Protein AF-A0A1N6VEC9-F1 (afdb_monomer)

Secondary structure (DSSP, 8-state):
-----PPPHHHHHHHHHHHHHHHHHHHHHHHHHHHHHHH-GGGHHHHHHHHHS-TTHHHHHHTT----HHHHHHHHHHHHHHHTT-

Structure (mmCIF, N/CA/C/O backbone):
data_AF-A0A1N6VEC9-F1
#
_entry.id   AF-A0A1N6VEC9-F1
#
loop_
_atom_site.group_PDB
_atom_site.id
_atom_site.type_symbol
_atom_site.label_atom_id
_atom_site.label_alt_id
_atom_site.label_comp_id
_atom_site.label_asym_id
_atom_site.label_entity_id
_atom_site.label_seq_id
_atom_site.pdbx_PDB_ins_code
_atom_site.Cartn_x
_atom_site.Cartn_y
_atom_site.Cartn_z
_atom_site.occupancy
_atom_site.B_iso_or_equiv
_atom_site.auth_seq_id
_atom_site.auth_comp_id
_atom_site.auth_asym_id
_atom_site.auth_atom_id
_atom_site.pdbx_PDB_model_num
ATOM 1 N N . MET A 1 1 ? -43.810 2.640 26.340 1.00 41.50 1 MET A N 1
ATOM 2 C CA . MET A 1 1 ? -42.696 3.616 26.375 1.00 41.50 1 MET A CA 1
ATOM 3 C C . MET A 1 1 ? -41.406 2.899 25.976 1.00 41.50 1 MET A C 1
ATOM 5 O O . MET A 1 1 ? -40.936 2.062 26.735 1.00 41.50 1 MET A O 1
ATOM 9 N N . ALA A 1 2 ? -40.883 3.137 24.769 1.00 49.38 2 ALA A N 1
ATOM 10 C CA . ALA A 1 2 ? -39.678 2.472 24.263 1.00 49.38 2 ALA A CA 1
ATOM 11 C C . ALA A 1 2 ? -38.421 3.218 24.743 1.00 49.38 2 ALA A C 1
ATOM 13 O O . ALA A 1 2 ? -38.159 4.340 24.313 1.00 49.38 2 ALA A O 1
ATOM 14 N N . ARG A 1 3 ? -37.646 2.619 25.657 1.00 55.03 3 ARG A N 1
ATOM 15 C CA . ARG A 1 3 ? -36.338 3.156 26.065 1.00 55.03 3 ARG A CA 1
ATOM 16 C C . ARG A 1 3 ? -35.364 3.003 24.892 1.00 55.03 3 ARG A C 1
ATOM 18 O O . ARG A 1 3 ? -34.930 1.890 24.602 1.00 55.03 3 ARG A O 1
ATOM 25 N N . LYS A 1 4 ? -35.020 4.111 24.223 1.00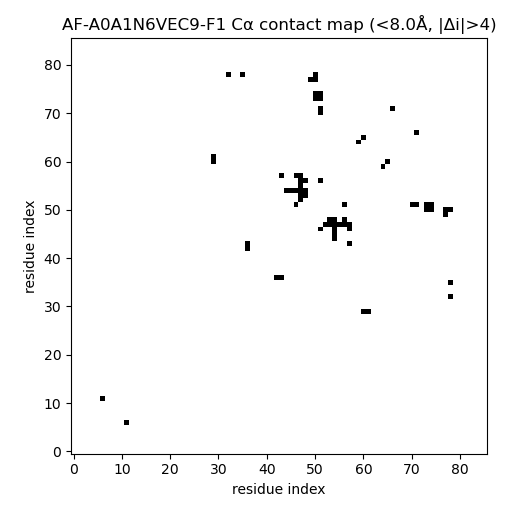 58.81 4 LYS A N 1
ATOM 26 C CA . LYS A 1 4 ? -33.847 4.189 23.335 1.00 58.81 4 LYS A CA 1
ATOM 27 C C . LYS A 1 4 ? -32.632 3.749 24.159 1.00 58.81 4 LYS A C 1
ATOM 29 O O . LYS A 1 4 ? -32.252 4.443 25.097 1.00 58.81 4 LYS A O 1
ATOM 34 N N . ARG A 1 5 ? -32.068 2.575 23.854 1.00 58.03 5 ARG A N 1
ATOM 35 C CA . ARG A 1 5 ? -30.796 2.115 24.425 1.00 58.03 5 ARG A CA 1
ATOM 36 C C . ARG A 1 5 ? -29.710 3.055 23.913 1.00 58.03 5 ARG A C 1
ATOM 38 O O . ARG A 1 5 ? -29.251 2.907 22.786 1.00 58.03 5 ARG A O 1
ATOM 45 N N . ILE A 1 6 ? -29.373 4.063 24.710 1.00 61.91 6 ILE A N 1
ATOM 46 C CA . ILE A 1 6 ? -28.181 4.877 24.490 1.00 61.91 6 ILE A CA 1
ATOM 47 C C . ILE A 1 6 ? -27.000 3.903 24.626 1.00 61.91 6 ILE A C 1
ATOM 49 O O . ILE A 1 6 ? -26.952 3.187 25.630 1.00 61.91 6 ILE A O 1
ATOM 53 N N . PRO A 1 7 ? -26.123 3.771 23.616 1.00 57.56 7 PRO A N 1
ATOM 54 C CA . PRO A 1 7 ? -24.950 2.921 23.742 1.00 57.56 7 PRO A CA 1
ATOM 55 C C . PRO A 1 7 ? -24.123 3.400 24.935 1.00 57.56 7 PRO A C 1
ATOM 57 O O . PRO A 1 7 ? -23.871 4.595 25.082 1.00 57.56 7 PRO A O 1
ATOM 60 N N . ASP A 1 8 ? -23.771 2.454 25.801 1.00 74.44 8 ASP A N 1
ATOM 61 C CA . ASP A 1 8 ? -22.955 2.694 26.984 1.00 74.44 8 ASP A CA 1
ATOM 62 C C . ASP A 1 8 ? -21.654 3.419 26.599 1.00 74.44 8 ASP A C 1
ATOM 64 O O . ASP A 1 8 ? -21.054 3.123 25.559 1.00 74.44 8 ASP A O 1
ATOM 68 N N . VAL A 1 9 ? -21.235 4.392 27.411 1.00 71.56 9 VAL A N 1
ATOM 69 C CA . VAL A 1 9 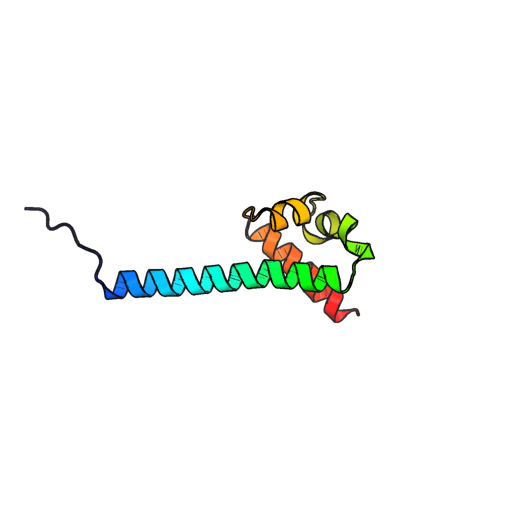? -20.062 5.234 27.123 1.00 71.56 9 VAL A CA 1
ATOM 70 C C . VAL A 1 9 ? -18.796 4.382 26.963 1.00 71.56 9 VAL A C 1
ATOM 72 O O . VAL A 1 9 ? -17.965 4.703 26.112 1.00 71.56 9 VAL A O 1
ATOM 75 N N . ALA A 1 10 ? -18.680 3.258 27.681 1.00 70.88 10 ALA A N 1
ATOM 76 C CA . ALA A 1 10 ? -17.568 2.321 27.521 1.00 70.88 10 ALA A CA 1
ATOM 77 C C . ALA A 1 10 ? -17.558 1.683 26.123 1.00 70.88 10 ALA A C 1
ATOM 79 O O . ALA A 1 10 ? -16.516 1.620 25.475 1.00 70.88 10 ALA A O 1
ATOM 80 N N . ARG A 1 11 ? -18.735 1.325 25.596 1.00 71.06 11 ARG A N 1
ATOM 81 C CA . ARG A 1 11 ? -18.870 0.733 24.258 1.00 71.06 11 ARG A CA 1
ATOM 82 C C . ARG A 1 11 ? -18.484 1.711 23.148 1.00 71.06 11 ARG A C 1
ATOM 84 O O . ARG A 1 11 ? -17.893 1.309 22.152 1.00 71.06 11 ARG A O 1
ATOM 91 N N . LEU A 1 12 ? -18.801 2.998 23.304 1.00 71.94 12 LEU A N 1
ATOM 92 C CA . LEU A 1 12 ? -18.349 4.035 22.367 1.00 71.94 12 LEU A CA 1
ATOM 93 C C . LEU A 1 12 ? -16.829 4.234 22.434 1.00 71.94 12 LEU A C 1
ATOM 95 O O . LEU A 1 12 ? -16.207 4.496 21.407 1.00 71.94 12 LEU A O 1
ATOM 99 N N . HIS A 1 13 ? -16.228 4.097 23.616 1.00 69.25 13 HIS A N 1
ATOM 100 C CA . HIS A 1 13 ? -14.783 4.202 23.800 1.00 69.25 13 HIS A CA 1
ATOM 101 C C . HIS A 1 13 ? -14.028 3.024 23.161 1.00 69.25 13 HIS A C 1
ATOM 103 O O . HIS A 1 13 ? -13.051 3.251 22.452 1.00 69.25 13 HIS A O 1
ATOM 109 N N . GLU A 1 14 ? -14.522 1.791 23.320 1.00 69.44 14 GLU A N 1
ATOM 110 C CA . GLU A 1 14 ? -13.979 0.600 22.645 1.00 69.44 14 GLU A CA 1
ATOM 111 C C . GLU A 1 14 ? -14.056 0.716 21.118 1.00 69.44 14 GLU A C 1
ATOM 113 O O . GLU A 1 14 ? -13.073 0.457 20.430 1.00 69.44 14 GLU A O 1
ATOM 118 N N . ILE A 1 15 ? -15.191 1.175 20.575 1.00 74.50 15 ILE A N 1
ATOM 119 C CA . ILE A 1 15 ? -15.340 1.392 19.126 1.00 74.50 15 ILE A CA 1
ATOM 120 C C . ILE A 1 15 ? -14.339 2.445 18.629 1.00 74.50 15 ILE A C 1
ATOM 122 O O . ILE A 1 15 ? -13.773 2.294 17.548 1.00 74.50 15 ILE A O 1
ATOM 126 N N . ARG A 1 16 ? -14.089 3.506 19.410 1.00 69.12 16 ARG A N 1
ATOM 127 C CA . ARG A 1 16 ? -13.098 4.537 19.062 1.00 69.12 16 ARG A CA 1
ATOM 128 C C . ARG A 1 16 ? -11.664 4.017 19.124 1.00 69.12 16 ARG A C 1
ATOM 130 O O . ARG A 1 16 ? -10.883 4.386 18.253 1.00 69.12 16 ARG A O 1
ATOM 137 N N . GLN A 1 17 ? -11.325 3.176 20.104 1.00 71.44 17 GLN A N 1
ATOM 138 C CA . GLN A 1 17 ? -10.010 2.528 20.172 1.00 71.44 17 GLN A CA 1
ATOM 139 C C . GLN A 1 17 ? -9.800 1.573 18.997 1.00 71.44 17 GLN A C 1
ATOM 141 O O . GLN A 1 17 ? -8.830 1.742 18.268 1.00 71.44 17 GLN A O 1
ATOM 146 N N . GLN A 1 18 ? -10.758 0.685 18.721 1.00 68.50 18 GLN A N 1
ATOM 147 C CA . GLN A 1 18 ? -10.678 -0.226 17.574 1.00 68.50 18 GLN A CA 1
ATOM 148 C C . GLN A 1 18 ? -10.569 0.529 16.246 1.00 68.50 18 GLN A C 1
ATOM 150 O O . GLN A 1 18 ? -9.774 0.160 15.387 1.00 68.50 18 GLN A O 1
ATOM 155 N N . ALA A 1 19 ? -11.324 1.619 16.071 1.00 66.12 19 ALA A N 1
ATOM 156 C CA . ALA A 1 19 ? -11.214 2.455 14.880 1.00 66.12 19 ALA A CA 1
ATOM 157 C C . ALA A 1 19 ? -9.834 3.122 14.768 1.00 66.12 19 ALA A C 1
ATOM 1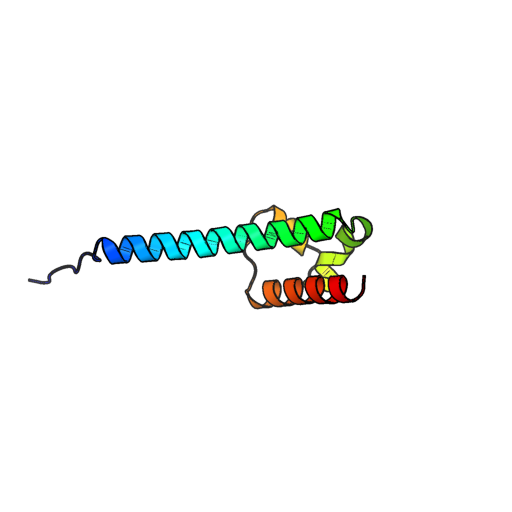59 O O . ALA A 1 19 ? -9.287 3.180 13.671 1.00 66.12 19 ALA A O 1
ATOM 160 N N . ALA A 1 20 ? -9.257 3.594 15.879 1.00 62.88 20 ALA A N 1
ATOM 161 C CA . ALA A 1 20 ? -7.920 4.183 15.900 1.00 62.88 20 ALA A CA 1
ATOM 162 C C . ALA A 1 20 ? -6.827 3.153 15.578 1.00 62.88 20 ALA A C 1
ATOM 164 O O . ALA A 1 20 ? -5.914 3.464 14.820 1.00 62.88 20 ALA A O 1
ATOM 165 N N . GLU A 1 21 ? -6.942 1.925 16.085 1.00 61.25 21 GLU A N 1
ATOM 166 C CA . GLU A 1 21 ? -6.033 0.821 15.758 1.00 61.25 21 GLU A CA 1
ATOM 167 C C . GLU A 1 21 ? -6.146 0.416 14.284 1.00 61.25 21 GLU A C 1
ATOM 169 O O . GLU A 1 21 ? -5.132 0.234 13.613 1.00 61.25 21 GLU A O 1
ATOM 174 N N . MET A 1 22 ? -7.367 0.350 13.740 1.00 60.34 22 MET A N 1
ATOM 175 C CA . MET A 1 22 ? -7.583 0.097 12.312 1.00 60.34 22 MET A CA 1
ATOM 176 C C . MET A 1 22 ? -7.021 1.229 11.438 1.00 60.34 22 MET A C 1
ATOM 178 O O . MET A 1 22 ? -6.391 0.950 10.423 1.00 60.34 22 MET A O 1
ATOM 182 N N . LEU A 1 23 ? -7.196 2.492 11.838 1.00 57.59 23 LEU A N 1
ATOM 183 C CA . LEU A 1 23 ? -6.618 3.662 11.162 1.00 57.59 23 LEU A CA 1
ATOM 184 C C . LEU A 1 23 ? -5.084 3.673 11.234 1.00 57.59 23 LEU A C 1
ATOM 186 O O . LEU A 1 23 ? -4.432 3.966 10.238 1.00 57.59 23 LEU A O 1
ATOM 190 N N . ALA A 1 24 ? -4.496 3.319 12.378 1.00 59.88 24 ALA A N 1
ATOM 191 C CA . ALA A 1 24 ? -3.047 3.210 12.539 1.00 59.88 24 ALA A CA 1
ATOM 192 C C . ALA A 1 24 ? -2.459 2.068 11.695 1.00 59.88 24 ALA A C 1
ATOM 194 O O . ALA A 1 24 ? -1.407 2.233 11.078 1.00 59.88 24 ALA A O 1
ATOM 195 N N . ALA A 1 25 ? -3.155 0.932 11.613 1.00 59.25 25 ALA A N 1
ATOM 196 C CA . ALA A 1 25 ? -2.769 -0.187 10.759 1.00 59.25 25 ALA A CA 1
ATOM 197 C C . ALA A 1 25 ? -2.888 0.147 9.260 1.00 59.25 25 ALA A C 1
ATOM 199 O O . ALA A 1 25 ? -2.073 -0.318 8.468 1.00 59.25 25 ALA A O 1
ATOM 200 N N . LEU A 1 26 ? -3.867 0.972 8.869 1.00 57.78 26 LEU A N 1
ATOM 201 C CA . LEU A 1 26 ? -3.997 1.473 7.496 1.00 57.78 26 LEU A CA 1
ATOM 202 C C . LEU A 1 26 ? -2.890 2.474 7.145 1.00 57.78 26 LEU A C 1
ATOM 204 O O . LEU A 1 26 ? -2.258 2.308 6.107 1.00 57.78 26 LEU A O 1
ATOM 208 N N . ASN A 1 27 ? -2.585 3.427 8.035 1.00 60.06 27 ASN A N 1
ATOM 209 C CA . ASN A 1 27 ? -1.424 4.311 7.867 1.00 60.06 27 ASN A CA 1
ATOM 210 C C . ASN A 1 27 ? -0.125 3.499 7.755 1.00 60.06 27 ASN A C 1
ATOM 212 O O . ASN A 1 27 ? 0.719 3.803 6.927 1.00 60.06 27 ASN A O 1
ATOM 216 N N . SER A 1 28 ? -0.012 2.397 8.504 1.00 72.06 28 SER A N 1
ATOM 217 C CA . SER A 1 28 ? 1.144 1.499 8.419 1.00 72.06 28 SER A CA 1
ATOM 218 C C . SER A 1 28 ? 1.249 0.782 7.070 1.00 72.06 28 SER A C 1
ATOM 220 O O . SER A 1 28 ? 2.353 0.472 6.642 1.00 72.06 28 SER A O 1
ATOM 222 N N . PHE A 1 29 ? 0.137 0.490 6.387 1.00 82.50 29 PHE A N 1
ATOM 223 C CA . PHE A 1 29 ? 0.192 -0.201 5.098 1.00 82.50 29 PHE A CA 1
ATOM 224 C C . PHE A 1 29 ? 0.730 0.709 3.992 1.00 82.50 29 PHE A C 1
ATOM 226 O O . PHE A 1 29 ? 1.641 0.305 3.271 1.00 82.50 29 PHE A O 1
ATOM 233 N N . ASP A 1 30 ? 0.199 1.926 3.879 1.00 86.44 30 ASP A N 1
ATOM 234 C CA . ASP A 1 30 ? 0.668 2.890 2.882 1.00 86.44 30 ASP A CA 1
ATOM 235 C C . ASP A 1 30 ? 2.133 3.272 3.149 1.00 86.44 30 ASP A C 1
ATOM 237 O O . ASP A 1 30 ? 2.929 3.298 2.211 1.00 86.44 30 ASP A O 1
ATOM 241 N N . ASP A 1 31 ? 2.524 3.450 4.419 1.00 85.19 31 ASP A N 1
ATOM 242 C CA . ASP A 1 31 ? 3.925 3.655 4.818 1.00 85.19 31 ASP A CA 1
ATOM 243 C C . ASP A 1 31 ? 4.827 2.475 4.429 1.00 85.19 31 ASP A C 1
ATOM 245 O O . ASP A 1 31 ? 5.919 2.685 3.908 1.00 85.19 31 ASP A O 1
ATOM 249 N N . VAL A 1 32 ? 4.388 1.226 4.630 1.00 86.81 32 VAL A N 1
ATOM 250 C CA . VAL A 1 32 ? 5.161 0.034 4.231 1.00 86.81 32 VAL A CA 1
ATOM 251 C C . VAL A 1 32 ? 5.340 -0.023 2.715 1.00 86.81 32 VAL A C 1
ATOM 253 O O . VAL A 1 32 ? 6.436 -0.323 2.237 1.00 86.81 32 VAL A O 1
ATOM 256 N N . VAL A 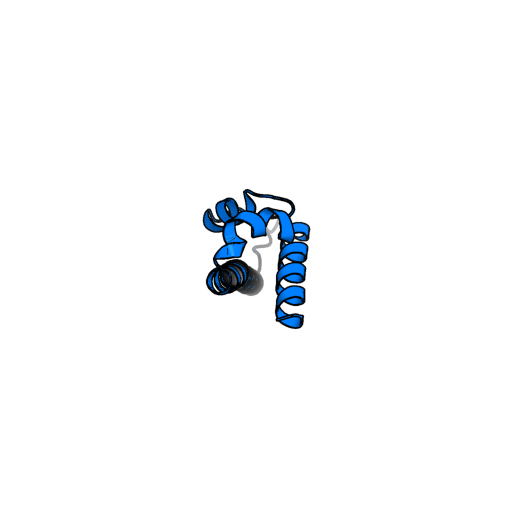1 33 ? 4.292 0.284 1.947 1.00 89.62 33 VAL A N 1
ATOM 257 C CA . VAL A 1 33 ? 4.388 0.337 0.484 1.00 89.62 33 VAL A CA 1
ATOM 258 C C . VAL A 1 33 ? 5.324 1.465 0.048 1.00 89.62 33 VAL A C 1
ATOM 260 O O . VAL A 1 33 ? 6.194 1.232 -0.787 1.00 89.62 33 VAL A O 1
ATOM 263 N N . GLU A 1 34 ? 5.199 2.668 0.608 1.00 90.06 34 GLU A N 1
ATOM 264 C CA . GLU A 1 34 ? 6.077 3.796 0.270 1.00 90.06 34 GLU A CA 1
ATOM 265 C C . GLU A 1 34 ? 7.534 3.534 0.675 1.00 90.06 34 GLU A C 1
ATOM 267 O O . GLU A 1 34 ? 8.437 3.825 -0.107 1.00 90.06 34 GLU A O 1
ATOM 272 N N . ALA A 1 35 ? 7.786 2.919 1.833 1.00 87.81 35 ALA A N 1
ATOM 273 C CA . ALA A 1 35 ? 9.125 2.507 2.247 1.00 87.81 35 ALA A CA 1
ATOM 274 C C . ALA A 1 35 ? 9.724 1.482 1.272 1.00 87.81 35 ALA A C 1
ATOM 276 O O . ALA A 1 35 ? 10.864 1.638 0.833 1.00 87.81 35 ALA A O 1
ATOM 277 N N . TYR A 1 36 ? 8.939 0.480 0.866 1.00 88.88 36 TYR A N 1
ATOM 278 C CA . TYR A 1 36 ? 9.358 -0.505 -0.131 1.00 88.88 36 TYR A CA 1
ATOM 279 C C . TYR A 1 36 ? 9.693 0.149 -1.482 1.00 88.88 36 TYR A C 1
ATOM 281 O O . TYR A 1 36 ? 10.724 -0.157 -2.085 1.00 88.88 36 TYR A O 1
ATOM 289 N N . LEU A 1 37 ? 8.850 1.075 -1.946 1.00 90.69 37 LEU A N 1
ATOM 290 C CA . LEU A 1 37 ? 9.049 1.810 -3.197 1.00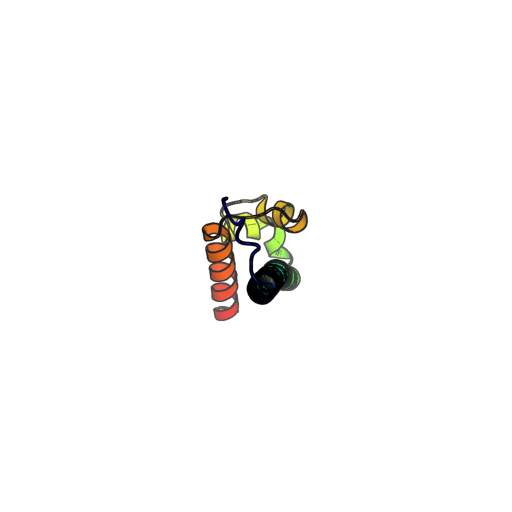 90.69 37 LEU A CA 1
ATOM 291 C C . LEU A 1 37 ? 10.233 2.781 -3.135 1.00 90.69 37 LEU A C 1
ATOM 293 O O . LEU A 1 37 ? 10.915 2.965 -4.139 1.00 90.69 37 LEU A O 1
ATOM 297 N N . SER A 1 38 ? 10.492 3.379 -1.973 1.00 88.31 38 SER A N 1
ATOM 298 C CA . SER A 1 38 ? 11.653 4.242 -1.737 1.00 88.31 38 SER A CA 1
ATOM 299 C C . SER A 1 38 ? 12.964 3.457 -1.837 1.00 88.31 38 SER A C 1
ATOM 301 O O . SER A 1 38 ? 13.930 3.939 -2.427 1.00 88.31 38 SER A O 1
ATOM 303 N N . SER A 1 39 ? 12.980 2.217 -1.336 1.00 85.25 39 SER A N 1
ATOM 304 C CA . SER A 1 39 ? 14.122 1.303 -1.471 1.00 8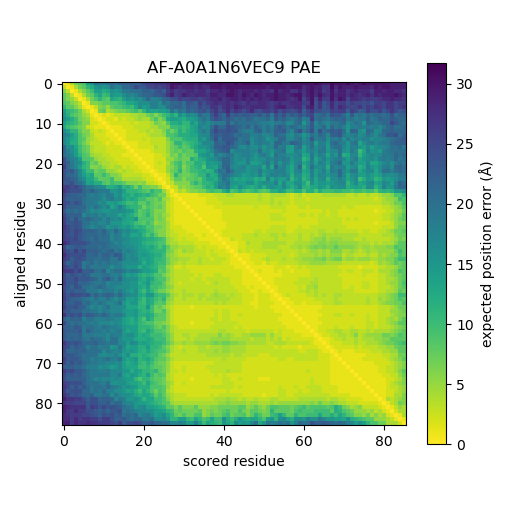5.25 39 SER A CA 1
ATOM 305 C C . SER A 1 39 ? 14.278 0.723 -2.883 1.00 85.25 39 SER A C 1
ATOM 307 O O . SER A 1 39 ? 15.372 0.298 -3.239 1.00 85.25 39 SER A O 1
ATOM 309 N N . ASN A 1 40 ? 13.208 0.714 -3.689 1.00 87.06 40 ASN A N 1
ATOM 310 C CA . ASN A 1 40 ? 13.168 0.126 -5.034 1.00 87.06 40 ASN A CA 1
ATOM 311 C C . ASN A 1 40 ? 12.570 1.103 -6.072 1.00 87.06 40 ASN A C 1
ATOM 313 O O . ASN A 1 40 ? 11.514 0.820 -6.662 1.00 87.06 40 ASN A O 1
ATOM 317 N N . PRO A 1 41 ? 13.199 2.268 -6.311 1.00 86.00 41 PRO A N 1
ATOM 318 C CA . PRO A 1 41 ? 12.621 3.326 -7.139 1.00 86.00 41 PRO A CA 1
ATOM 319 C C . PRO A 1 41 ? 12.365 2.888 -8.589 1.00 86.00 41 PRO A C 1
ATOM 321 O O . PRO A 1 41 ? 11.387 3.314 -9.201 1.00 86.00 41 PRO A O 1
ATOM 324 N N . GLU A 1 42 ? 13.174 1.980 -9.137 1.00 87.19 42 GLU A N 1
ATOM 325 C CA . GLU A 1 42 ? 13.015 1.438 -10.491 1.00 87.19 42 GLU A CA 1
ATOM 326 C C . GLU A 1 42 ? 11.771 0.551 -10.667 1.00 87.19 42 GLU A C 1
ATOM 328 O O . GLU A 1 42 ? 11.392 0.203 -11.792 1.00 87.19 42 GLU A O 1
ATOM 333 N N . ARG A 1 43 ? 11.131 0.159 -9.559 1.00 85.69 43 ARG A N 1
ATOM 334 C CA . ARG A 1 43 ? 9.948 -0.705 -9.559 1.00 85.69 43 ARG A CA 1
ATOM 335 C C . ARG A 1 43 ? 8.645 0.071 -9.452 1.00 85.69 43 ARG A C 1
ATOM 337 O O . ARG A 1 43 ? 7.608 -0.531 -9.717 1.00 85.69 43 ARG A O 1
ATOM 344 N N . ILE A 1 44 ? 8.671 1.368 -9.132 1.00 85.75 44 ILE A N 1
ATOM 345 C CA . ILE A 1 44 ? 7.468 2.196 -8.922 1.00 85.75 44 ILE A CA 1
ATOM 346 C C . ILE A 1 44 ? 6.470 2.049 -10.078 1.00 85.75 44 ILE A C 1
ATOM 348 O O . ILE A 1 44 ? 5.294 1.768 -9.842 1.00 85.75 44 ILE A O 1
ATOM 352 N N . ASP A 1 45 ? 6.944 2.140 -11.324 1.00 85.88 45 ASP A N 1
ATOM 353 C CA . ASP A 1 45 ? 6.092 2.082 -12.520 1.00 85.88 45 ASP A CA 1
ATOM 354 C C . ASP A 1 45 ? 5.426 0.715 -12.739 1.00 85.88 45 ASP A C 1
ATOM 356 O O . ASP A 1 45 ? 4.359 0.617 -13.347 1.00 85.88 45 ASP A O 1
ATOM 360 N N . ARG A 1 46 ? 6.049 -0.367 -12.254 1.00 90.06 46 ARG A N 1
ATOM 361 C CA . ARG A 1 46 ? 5.569 -1.746 -12.449 1.00 90.06 46 ARG A CA 1
ATOM 362 C C . ARG A 1 46 ? 4.942 -2.346 -11.196 1.00 90.06 46 ARG A C 1
ATOM 364 O O . ARG A 1 46 ? 4.212 -3.328 -11.307 1.00 90.06 46 ARG A O 1
ATOM 371 N N . PHE A 1 47 ? 5.170 -1.755 -10.027 1.00 91.50 47 PHE A N 1
ATOM 372 C CA . PHE A 1 47 ? 4.739 -2.275 -8.735 1.00 91.50 47 PHE A CA 1
ATOM 373 C C . PHE A 1 47 ? 3.236 -2.507 -8.688 1.00 91.50 47 PHE A C 1
ATOM 375 O O . PHE A 1 47 ? 2.793 -3.591 -8.328 1.00 91.50 47 PHE A O 1
ATOM 382 N N . GLY A 1 48 ? 2.444 -1.524 -9.121 1.00 90.75 48 GLY A N 1
ATOM 383 C CA . GLY A 1 48 ? 0.993 -1.668 -9.133 1.00 90.75 48 GLY A CA 1
ATOM 384 C C . GLY A 1 48 ? 0.530 -2.867 -9.967 1.00 90.75 48 GLY A C 1
ATOM 385 O O . GLY A 1 48 ? -0.343 -3.627 -9.542 1.00 90.75 48 GLY A O 1
ATOM 386 N N . MET A 1 49 ? 1.158 -3.085 -11.124 1.00 93.62 49 MET A N 1
ATOM 387 C CA . MET A 1 49 ? 0.865 -4.239 -11.972 1.00 93.62 49 MET A CA 1
ATOM 388 C C . MET A 1 49 ? 1.285 -5.554 -11.300 1.00 93.62 49 MET A C 1
ATOM 390 O O . MET A 1 49 ? 0.500 -6.492 -11.259 1.00 93.62 49 MET A O 1
ATOM 394 N N . MET A 1 50 ? 2.486 -5.623 -10.723 1.00 90.44 50 MET A N 1
ATOM 395 C CA . MET A 1 50 ? 3.019 -6.860 -10.134 1.00 90.44 50 MET A CA 1
ATOM 396 C C . MET A 1 50 ? 2.342 -7.243 -8.808 1.00 90.44 50 MET A C 1
ATOM 398 O O . MET A 1 50 ? 2.036 -8.411 -8.581 1.00 90.44 50 MET A O 1
ATOM 402 N N . ALA A 1 51 ? 2.087 -6.265 -7.939 1.00 91.75 51 ALA A N 1
ATOM 403 C CA . ALA A 1 51 ? 1.604 -6.480 -6.577 1.00 91.75 51 ALA A CA 1
ATOM 404 C C . ALA A 1 51 ? 0.067 -6.492 -6.478 1.00 91.75 51 ALA A C 1
ATOM 406 O O . ALA A 1 51 ? -0.504 -7.205 -5.650 1.00 91.75 51 ALA A O 1
ATOM 407 N N . ALA A 1 52 ? -0.623 -5.714 -7.321 1.00 91.12 52 ALA A N 1
ATOM 408 C CA . ALA A 1 52 ? -2.072 -5.512 -7.244 1.00 91.12 52 ALA A CA 1
ATOM 409 C C . ALA A 1 52 ? -2.839 -5.875 -8.529 1.00 91.12 52 ALA A C 1
ATOM 411 O O . ALA A 1 52 ? -4.076 -5.816 -8.511 1.00 91.12 52 ALA A O 1
ATOM 412 N N . ASP A 1 53 ? -2.145 -6.260 -9.610 1.00 90.94 53 ASP A N 1
ATOM 413 C CA . ASP A 1 53 ? -2.708 -6.404 -10.965 1.00 90.94 53 ASP A CA 1
ATOM 414 C C . ASP A 1 53 ? -3.374 -5.102 -11.453 1.00 90.94 53 ASP A C 1
ATOM 416 O O . ASP A 1 53 ? -4.424 -5.093 -12.097 1.00 90.94 53 ASP A O 1
ATOM 420 N N . ARG A 1 54 ? -2.812 -3.955 -11.043 1.00 89.25 54 ARG A N 1
ATOM 421 C CA . ARG A 1 54 ? -3.358 -2.621 -11.317 1.00 89.25 54 ARG A CA 1
ATOM 422 C C . ARG A 1 54 ? -2.266 -1.568 -11.494 1.00 89.25 54 ARG A C 1
ATOM 424 O O . ARG A 1 54 ? -1.691 -1.138 -10.495 1.00 89.25 54 ARG A O 1
ATOM 431 N N . PRO A 1 55 ? -2.025 -1.056 -12.711 1.00 89.56 55 PRO A N 1
ATOM 432 C CA . PRO A 1 55 ? -0.976 -0.060 -12.938 1.00 89.56 55 PRO A CA 1
ATOM 433 C C . PRO A 1 55 ? -1.228 1.260 -12.189 1.00 89.56 55 PRO A C 1
ATOM 435 O O . PRO A 1 55 ? -0.293 1.951 -11.809 1.00 89.56 55 PRO A O 1
ATOM 438 N N . ASP A 1 56 ? -2.487 1.596 -11.908 1.00 91.19 56 ASP A N 1
ATOM 439 C CA . ASP A 1 56 ? -2.892 2.811 -11.199 1.00 91.19 56 ASP A CA 1
ATOM 440 C C . ASP A 1 56 ? -2.945 2.656 -9.666 1.00 91.19 56 ASP A C 1
ATOM 442 O O . ASP A 1 56 ? -3.384 3.576 -8.973 1.00 91.19 56 ASP A O 1
ATOM 446 N N . PHE A 1 57 ? -2.500 1.516 -9.120 1.00 92.19 57 PHE A N 1
ATOM 447 C CA . PHE A 1 57 ? -2.541 1.227 -7.683 1.00 92.19 57 PHE A CA 1
ATOM 448 C C . PHE A 1 57 ? -1.831 2.295 -6.842 1.00 92.19 57 PHE A C 1
ATOM 450 O O . PHE A 1 57 ? -2.465 2.902 -5.985 1.00 92.19 57 PHE A O 1
ATOM 457 N N . VAL A 1 58 ? -0.553 2.577 -7.119 1.00 90.94 58 VAL A N 1
ATOM 458 C CA . VAL A 1 58 ? 0.258 3.524 -6.326 1.00 90.94 58 VAL A CA 1
ATOM 459 C C . VAL A 1 58 ? -0.351 4.927 -6.357 1.00 90.94 58 VAL A C 1
ATOM 461 O O . VAL A 1 58 ? -0.470 5.592 -5.333 1.00 90.94 58 VAL A O 1
ATOM 464 N N . HIS A 1 59 ? -0.823 5.364 -7.527 1.00 91.56 59 HIS A N 1
ATOM 465 C CA . HIS A 1 59 ? -1.487 6.662 -7.674 1.00 91.56 59 HIS A CA 1
ATOM 466 C C . HIS A 1 59 ? -2.784 6.755 -6.867 1.00 91.56 59 HIS A C 1
ATOM 468 O O . HIS A 1 59 ? -3.073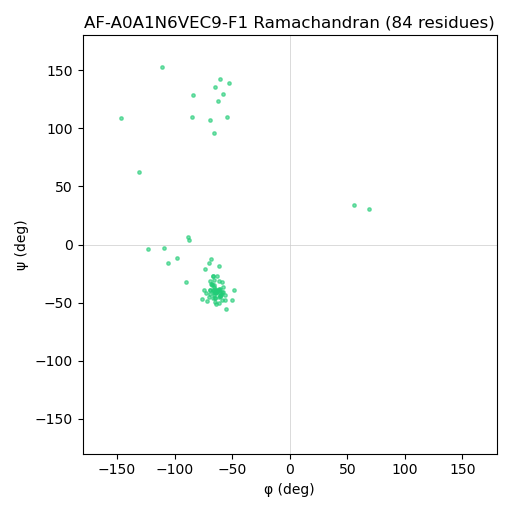 7.788 -6.267 1.00 91.56 59 HIS A O 1
ATOM 474 N N . ARG A 1 60 ? -3.582 5.683 -6.843 1.00 91.19 60 ARG A N 1
ATOM 475 C CA . ARG A 1 60 ? -4.813 5.614 -6.043 1.00 91.19 60 ARG A CA 1
ATOM 476 C C . ARG A 1 60 ? -4.521 5.572 -4.546 1.00 91.19 60 ARG A C 1
ATOM 478 O O . ARG A 1 60 ? -5.215 6.247 -3.793 1.00 91.19 60 ARG A O 1
ATOM 485 N N . MET A 1 61 ? -3.482 4.847 -4.148 1.00 90.81 61 MET A N 1
ATOM 486 C CA . MET A 1 61 ? -3.026 4.743 -2.764 1.00 90.81 61 MET A CA 1
ATOM 487 C C . MET A 1 61 ? -2.602 6.112 -2.237 1.00 90.81 61 MET A C 1
ATOM 489 O O . MET A 1 61 ? -3.170 6.596 -1.268 1.00 90.81 61 MET A O 1
ATOM 493 N N . ARG A 1 62 ? -1.746 6.831 -2.974 1.00 89.75 62 ARG A N 1
ATOM 494 C CA . ARG A 1 62 ? -1.324 8.206 -2.640 1.00 89.75 62 ARG A CA 1
ATOM 495 C C . ARG A 1 62 ? -2.464 9.226 -2.605 1.00 89.75 62 ARG A C 1
ATOM 497 O O . ARG A 1 62 ? -2.319 10.300 -2.030 1.00 89.75 62 ARG A O 1
ATOM 504 N N . LYS A 1 63 ? -3.604 8.914 -3.227 1.00 89.75 63 LYS A N 1
ATOM 505 C CA . LYS A 1 63 ? -4.838 9.711 -3.147 1.00 89.75 63 LYS A CA 1
ATOM 506 C C . LYS A 1 63 ? -5.736 9.335 -1.961 1.00 89.75 63 LYS A C 1
ATOM 508 O O . LYS A 1 63 ? -6.831 9.885 -1.863 1.00 89.75 63 LYS A O 1
ATOM 513 N N . GLY A 1 64 ? -5.308 8.413 -1.099 1.00 87.12 64 GLY A N 1
ATOM 514 C CA . GLY A 1 64 ? -6.080 7.914 0.039 1.00 87.12 64 GLY A CA 1
ATOM 515 C C . GLY A 1 64 ? -7.291 7.083 -0.379 1.00 87.12 64 GLY A C 1
ATOM 516 O O . GLY A 1 64 ? -8.331 7.132 0.272 1.00 87.12 64 GLY A O 1
ATOM 517 N N . GLN A 1 65 ? -7.216 6.393 -1.521 1.00 87.38 65 GLN A N 1
ATOM 518 C CA . GLN A 1 65 ? -8.337 5.602 -2.012 1.00 87.38 65 GLN A CA 1
ATOM 519 C C . GLN A 1 65 ? -8.351 4.215 -1.362 1.00 87.38 65 GLN A C 1
ATOM 521 O O . GLN A 1 65 ? -7.365 3.488 -1.417 1.00 87.38 65 GLN A O 1
ATOM 526 N N . ASP A 1 66 ? -9.501 3.824 -0.817 1.00 84.19 66 ASP A N 1
ATOM 527 C CA . ASP A 1 66 ? -9.679 2.507 -0.212 1.00 84.19 66 ASP A CA 1
ATOM 528 C C . ASP A 1 66 ? -9.551 1.365 -1.230 1.00 84.19 66 ASP A C 1
ATOM 530 O O . ASP A 1 66 ? -10.152 1.375 -2.315 1.00 84.19 66 ASP A O 1
ATOM 534 N N . PHE A 1 67 ? -8.824 0.318 -0.839 1.00 87.12 67 PHE A N 1
ATOM 535 C CA . PHE A 1 67 ? -8.691 -0.910 -1.612 1.00 87.12 67 PHE A CA 1
ATOM 536 C C . PHE A 1 67 ? -9.402 -2.073 -0.935 1.00 87.12 67 PHE A C 1
ATOM 538 O O . PHE A 1 67 ? -9.523 -2.169 0.284 1.00 87.12 67 PHE A O 1
ATOM 545 N N . ARG A 1 68 ? -9.836 -3.041 -1.747 1.00 89.94 68 ARG A N 1
ATOM 546 C CA . ARG A 1 68 ? -10.366 -4.296 -1.212 1.00 89.94 68 ARG A CA 1
ATOM 547 C C . ARG A 1 68 ? -9.289 -5.009 -0.398 1.00 89.94 68 ARG A C 1
ATOM 549 O O . ARG A 1 68 ? -8.143 -5.100 -0.835 1.00 89.94 68 ARG A O 1
ATOM 556 N N . ARG A 1 69 ? -9.699 -5.645 0.702 1.00 87.06 69 ARG A N 1
ATOM 557 C CA . ARG A 1 69 ? -8.831 -6.482 1.548 1.00 87.06 69 ARG A CA 1
ATOM 558 C C . ARG A 1 69 ? -8.000 -7.495 0.749 1.00 87.06 69 ARG A C 1
ATOM 560 O O . ARG A 1 69 ? -6.828 -7.683 1.042 1.00 87.06 69 ARG A O 1
ATOM 567 N N . SER A 1 70 ? -8.574 -8.105 -0.288 1.00 89.31 70 SER A N 1
ATOM 568 C CA . SER A 1 70 ? -7.876 -9.059 -1.164 1.00 89.31 70 SER A CA 1
ATOM 569 C C . SER A 1 70 ? -6.758 -8.431 -2.007 1.00 89.31 70 SER A C 1
ATOM 571 O O . SER A 1 70 ? -5.827 -9.118 -2.414 1.00 89.31 70 SER A O 1
ATOM 573 N N . THR A 1 71 ? -6.845 -7.137 -2.317 1.00 90.81 71 THR A N 1
ATOM 574 C CA . THR A 1 71 ? -5.765 -6.392 -2.976 1.00 90.81 71 THR A CA 1
ATOM 575 C C . THR A 1 71 ? -4.661 -6.084 -1.978 1.00 90.81 71 THR A C 1
ATOM 577 O O . THR A 1 71 ? -3.511 -6.392 -2.260 1.00 90.81 71 THR A O 1
ATOM 580 N N . LEU A 1 72 ? -5.017 -5.590 -0.789 1.00 89.69 72 LEU A N 1
ATOM 581 C CA . LEU A 1 72 ? -4.054 -5.324 0.285 1.00 89.69 72 LEU A CA 1
ATOM 582 C C . LEU A 1 72 ? -3.251 -6.585 0.651 1.00 89.69 72 LEU A C 1
ATOM 584 O O . LEU A 1 72 ? -2.031 -6.536 0.744 1.00 89.69 72 LEU A O 1
ATOM 588 N N . GLN A 1 73 ? -3.917 -7.740 0.765 1.00 89.44 73 GLN A N 1
ATOM 589 C CA . GLN A 1 73 ? -3.255 -9.022 1.037 1.00 89.44 73 GLN A CA 1
ATOM 590 C C . GLN A 1 73 ? -2.282 -9.453 -0.067 1.00 89.44 73 GLN A C 1
ATOM 592 O O . GLN A 1 73 ? -1.220 -9.985 0.243 1.00 89.44 73 GLN A O 1
ATOM 597 N N . ARG A 1 74 ? -2.621 -9.231 -1.345 1.00 91.31 74 ARG A N 1
ATOM 598 C CA . ARG A 1 74 ? -1.717 -9.542 -2.467 1.00 91.31 74 ARG A CA 1
ATOM 599 C C . ARG A 1 74 ? -0.479 -8.656 -2.448 1.00 91.31 74 ARG A C 1
ATOM 601 O O . ARG A 1 74 ? 0.624 -9.167 -2.597 1.00 91.31 74 ARG A O 1
ATOM 608 N N . VAL A 1 75 ? -0.665 -7.364 -2.195 1.00 92.00 75 VAL A N 1
ATOM 609 C CA . VAL A 1 75 ? 0.434 -6.399 -2.113 1.00 92.00 75 VAL A CA 1
ATOM 610 C C . VAL A 1 75 ? 1.352 -6.709 -0.931 1.00 92.00 75 VAL A C 1
ATOM 612 O O . VAL A 1 75 ? 2.562 -6.783 -1.112 1.00 92.00 75 VAL A O 1
ATOM 615 N N . ALA A 1 76 ? 0.790 -6.985 0.248 1.00 89.75 76 ALA A N 1
ATOM 616 C CA . ALA A 1 76 ? 1.573 -7.389 1.415 1.00 89.75 76 ALA A CA 1
ATOM 617 C C . ALA A 1 76 ? 2.371 -8.680 1.158 1.00 89.75 76 ALA A C 1
ATOM 619 O O . ALA A 1 76 ? 3.547 -8.758 1.500 1.00 89.75 76 ALA A O 1
ATOM 620 N N . ALA A 1 77 ? 1.758 -9.678 0.511 1.00 89.25 77 ALA A N 1
ATOM 621 C CA . ALA A 1 77 ? 2.443 -10.919 0.151 1.00 89.25 77 ALA A CA 1
ATOM 622 C C . ALA A 1 77 ? 3.552 -10.707 -0.893 1.00 89.25 77 ALA A C 1
ATOM 624 O O . ALA A 1 77 ? 4.566 -11.398 -0.848 1.00 89.25 77 ALA A O 1
ATOM 625 N N . TYR A 1 78 ? 3.364 -9.774 -1.829 1.00 90.88 78 TYR A N 1
ATOM 626 C CA . TYR A 1 78 ? 4.387 -9.405 -2.805 1.00 90.88 78 TYR A CA 1
ATOM 627 C C . TYR A 1 78 ? 5.607 -8.784 -2.116 1.00 90.88 78 TYR A C 1
ATOM 629 O O . TYR A 1 78 ? 6.718 -9.258 -2.328 1.00 90.88 78 TYR A O 1
ATOM 637 N N . ILE A 1 79 ? 5.389 -7.785 -1.251 1.00 89.12 79 ILE A N 1
ATOM 638 C CA . ILE A 1 79 ? 6.460 -7.121 -0.492 1.00 89.12 79 ILE A CA 1
ATOM 639 C C . ILE A 1 79 ? 7.20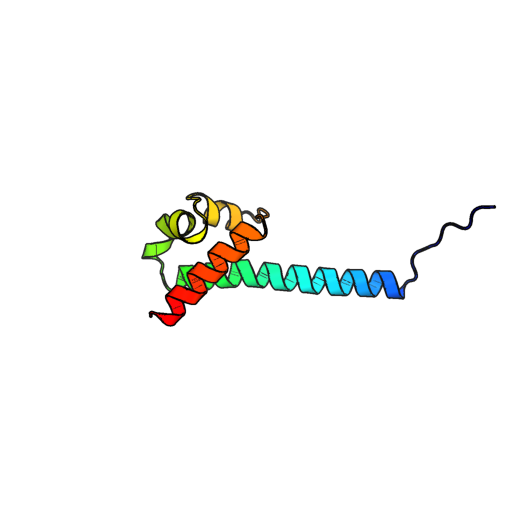9 -8.137 0.380 1.00 89.12 79 ILE A C 1
ATOM 641 O O . ILE A 1 79 ? 8.431 -8.201 0.320 1.00 89.12 79 ILE A O 1
ATOM 645 N N . GLY A 1 80 ? 6.487 -8.980 1.129 1.00 84.56 80 GLY A N 1
ATOM 646 C CA . GLY A 1 80 ? 7.111 -9.975 2.006 1.00 84.56 80 GLY A CA 1
ATOM 647 C C . GLY A 1 80 ? 7.971 -11.004 1.263 1.00 84.56 80 GLY A C 1
ATOM 648 O O . GLY A 1 80 ? 9.052 -11.338 1.726 1.00 84.56 80 GLY A O 1
ATOM 649 N N . ARG A 1 81 ? 7.539 -11.476 0.084 1.00 84.62 81 ARG A N 1
ATOM 650 C CA . ARG A 1 81 ? 8.331 -12.425 -0.726 1.00 84.62 81 ARG A CA 1
ATOM 651 C C . ARG A 1 81 ? 9.593 -11.816 -1.323 1.00 84.62 81 ARG A C 1
ATOM 653 O O . ARG A 1 81 ? 10.541 -12.549 -1.597 1.00 84.62 81 ARG A O 1
ATOM 660 N N . ASP A 1 82 ? 9.549 -10.528 -1.632 1.00 78.62 82 ASP A N 1
ATOM 661 C CA . ASP A 1 82 ? 10.683 -9.823 -2.215 1.00 78.62 82 ASP A CA 1
ATOM 662 C C . ASP A 1 82 ? 11.760 -9.557 -1.160 1.00 78.62 82 ASP A C 1
ATOM 664 O O . ASP A 1 82 ? 12.931 -9.777 -1.441 1.00 78.62 82 ASP A O 1
ATOM 668 N N . ASP A 1 83 ? 11.354 -9.20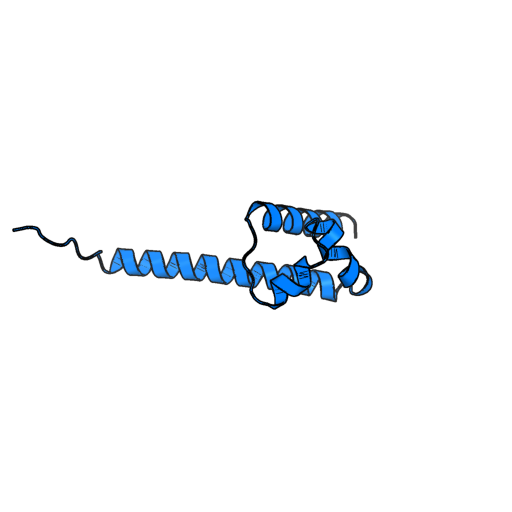5 0.066 1.00 67.31 83 ASP A N 1
ATOM 669 C CA . ASP A 1 83 ? 12.251 -9.047 1.220 1.00 67.31 83 ASP A CA 1
ATOM 670 C C . ASP A 1 83 ? 12.986 -10.357 1.568 1.00 67.31 83 ASP A C 1
ATOM 672 O O . ASP A 1 83 ? 14.180 -10.344 1.835 1.00 67.31 83 ASP A O 1
ATOM 676 N N . GLU A 1 84 ? 12.315 -11.512 1.460 1.00 68.06 84 GLU A N 1
ATOM 677 C CA . GLU A 1 84 ? 12.947 -12.827 1.671 1.00 68.06 84 GLU A CA 1
ATOM 678 C C . GLU A 1 84 ? 13.943 -13.245 0.565 1.00 68.06 84 GLU A C 1
ATOM 680 O O . GLU A 1 84 ? 14.711 -14.187 0.766 1.00 68.06 84 GLU A O 1
ATOM 685 N N . ASN A 1 85 ? 13.921 -12.602 -0.610 1.00 56.94 85 ASN A N 1
ATOM 686 C CA . ASN A 1 85 ? 14.806 -12.918 -1.745 1.00 56.94 85 ASN A CA 1
ATOM 687 C C . ASN A 1 85 ? 15.884 -11.851 -2.019 1.00 56.94 85 ASN A C 1
ATOM 689 O O . ASN A 1 85 ? 16.673 -12.044 -2.951 1.00 56.94 85 ASN A O 1
ATOM 693 N N . ALA A 1 86 ? 15.894 -10.743 -1.273 1.00 55.00 86 ALA A N 1
ATOM 694 C CA . ALA A 1 86 ? 16.883 -9.665 -1.376 1.00 55.00 86 ALA A CA 1
ATOM 695 C C . ALA A 1 86 ? 18.159 -9.981 -0.577 1.00 55.00 86 ALA A C 1
ATOM 697 O O . ALA A 1 86 ? 19.251 -9.608 -1.069 1.00 55.00 86 ALA A O 1
#

Nearest PDB structures (foldseek):
  4pu8-assembly1_B  TM=7.622E-01  e=4.152E-01  Shewanella oneidensis MR-1
  4pu7-assembly1_B  TM=7.625E-01  e=5.312E-01  Shewanella oneidensis MR-1
  4pu4-assembly1_C  TM=7.752E-01  e=8.176E-01  Shewanella oneidensis MR-1
  4pu4-assembly1_D  TM=7.764E-01  e=8.176E-01  Shewanella oneidensis MR-1
  4pu8-assembly1_A  TM=7.573E-01  e=9.248E-01  Shewanella oneidensis MR-1

pLDDT: mean 79.26, std 13.26, range [41.5, 93.62]

Foldseek 3Di:
DDPPPDPDPVNVVVVVVVVVVVVVVLVVLLVLVVVLCVVVVVCLQPLCCQQQVGSCVNVCVVVVHDDDPVSSVSNVVVSVVVVVVD

Mean predicted aligned error: 10.4 Å

Sequence (86 aa):
MARKRIPDVARLHEIRQQAAEMLAALNSFDDVVEAYLSSNPERIDRFGMMAADRPDFVHRMRKGQDFRRSTLQRVAAYIGRDDENA

Radius of gyration: 18.2 Å; Cα contacts (8 Å, |Δi|>4): 35; chains: 1; bounding box: 60×23×40 Å

Solvent-accessible surface area (backbone atoms only — not comparable to full-atom values): 5028 Å² total; per-residue (Å²): 135,87,79,78,80,72,77,52,71,67,59,55,48,52,52,51,50,54,50,49,52,51,50,53,53,50,55,47,49,57,50,50,52,50,52,53,36,69,78,36,61,92,41,56,82,48,41,17,39,76,31,56,75,29,68,61,42,60,65,39,49,79,67,73,51,90,73,57,69,74,42,54,52,40,32,53,52,43,55,54,56,48,65,79,72,110